Protein AF-A0A1W2BRB6-F1 (afdb_monomer_lite)

Organism: NCBI:txid151894

Foldseek 3Di:
DPPVVVVVVVPPPDDDDPVRVVVVVVVVVVVVVVVVLLLLLQQQLLCLLVVLCVVVVHDLCNLCVQLVHDSVVSVCSSRSNDDDDPVSVVSSCVVSVHDVCVRNVVSVVD

Sequence (110 aa):
MPLLFLVLEGCSGKKWTAGIMRIVLTQIEATYDLELMEQQFYTELGIAIRSYRRSKNLSQDYMAKKLNISQTAYSKIEAGKSGFSAFRLRHIFKILGIDPRIIIAPILEG

InterPro domains:
  IPR001387 Cro/C1-type, helix-turn-helix domain [PF01381] (49-101)
  IPR001387 Cro/C1-type, helix-turn-helix domain [PS50943] (49-103)
  IPR001387 Cro/C1-type, helix-t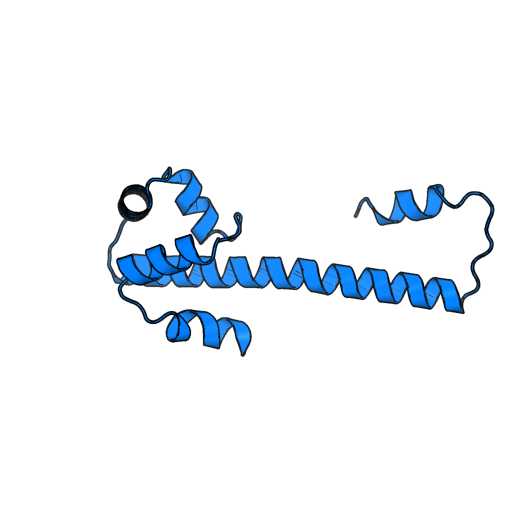urn-helix domain [SM00530] (48-103)
  IPR001387 Cro/C1-type, helix-turn-helix domain [cd00093] (46-100)
  IPR010982 Lambda repressor-like, DNA-binding domain superfamily [G3DSA:1.10.260.40] (35-107)
  IPR010982 Lambda repressor-like, DNA-binding domain superfamily [SSF47413] (38-104)

Structure (mmCIF, N/CA/C/O backbone):
data_AF-A0A1W2BRB6-F1
#
_entry.id   AF-A0A1W2BRB6-F1
#
loop_
_atom_site.group_PDB
_atom_site.id
_atom_site.type_symbol
_atom_site.label_atom_id
_atom_site.label_alt_id
_atom_site.label_comp_id
_atom_site.label_asym_id
_atom_site.label_entity_id
_atom_site.label_seq_id
_atom_site.pdbx_PDB_ins_code
_atom_site.Cartn_x
_atom_site.Cartn_y
_atom_site.Cartn_z
_atom_site.occupancy
_atom_site.B_iso_or_equiv
_atom_site.auth_seq_id
_atom_site.auth_comp_id
_atom_site.auth_asym_id
_atom_site.auth_atom_id
_atom_site.pdbx_PDB_model_num
ATOM 1 N N . MET A 1 1 ? 20.588 12.735 -6.850 1.00 61.88 1 MET A N 1
ATOM 2 C CA . MET A 1 1 ? 21.833 13.472 -7.170 1.00 61.88 1 MET A CA 1
ATOM 3 C C . MET A 1 1 ? 22.654 13.802 -5.909 1.00 61.88 1 MET A C 1
ATOM 5 O O . MET A 1 1 ? 22.770 14.964 -5.549 1.00 61.88 1 MET A O 1
ATOM 9 N N . PRO A 1 2 ? 23.188 12.783 -5.199 1.00 54.09 2 PRO A N 1
ATOM 10 C CA . PRO A 1 2 ? 24.487 12.954 -4.513 1.00 54.09 2 PRO A CA 1
ATOM 11 C C . PRO A 1 2 ? 25.503 11.807 -4.733 1.00 54.09 2 PRO A C 1
ATOM 13 O O . PRO A 1 2 ? 26.669 11.954 -4.389 1.00 54.09 2 PRO A O 1
ATOM 16 N N . LEU A 1 3 ? 25.106 10.674 -5.329 1.00 48.66 3 LEU A N 1
ATOM 17 C CA . LEU A 1 3 ? 25.978 9.495 -5.500 1.00 48.66 3 LEU A CA 1
ATOM 18 C C . LEU A 1 3 ? 27.011 9.633 -6.634 1.00 48.66 3 LEU A C 1
ATOM 20 O O . LEU A 1 3 ? 28.102 9.078 -6.530 1.00 48.66 3 LEU A O 1
ATOM 24 N N . LEU A 1 4 ? 26.710 10.423 -7.672 1.00 53.97 4 LEU A N 1
ATOM 25 C CA . LEU A 1 4 ? 27.609 10.652 -8.814 1.00 53.97 4 LEU A CA 1
ATOM 26 C C . LEU A 1 4 ? 28.938 11.311 -8.394 1.00 53.97 4 LEU A C 1
ATOM 28 O O . LEU A 1 4 ? 29.983 11.034 -8.974 1.00 53.97 4 LEU A O 1
ATOM 32 N N . PHE A 1 5 ? 28.899 12.167 -7.369 1.00 52.59 5 PHE A N 1
ATOM 33 C CA . PHE A 1 5 ? 30.058 12.938 -6.918 1.00 52.59 5 PHE A CA 1
ATOM 34 C C . PHE A 1 5 ? 31.041 12.074 -6.106 1.00 52.59 5 PHE A C 1
ATOM 36 O O . PHE A 1 5 ? 32.247 12.131 -6.320 1.00 52.59 5 PHE A O 1
ATOM 43 N N . LEU A 1 6 ? 30.527 11.174 -5.259 1.00 49.34 6 LEU A N 1
ATOM 44 C CA . LEU A 1 6 ? 31.342 10.310 -4.392 1.00 49.34 6 LEU A CA 1
ATOM 45 C C . LEU A 1 6 ? 32.117 9.218 -5.151 1.00 49.34 6 LEU A C 1
ATOM 47 O O . LEU A 1 6 ? 33.238 8.886 -4.771 1.00 49.34 6 LEU A O 1
ATOM 51 N N . VAL A 1 7 ? 31.559 8.669 -6.236 1.00 56.09 7 VAL A N 1
ATOM 52 C CA . VAL A 1 7 ? 32.252 7.646 -7.048 1.00 56.09 7 VAL A CA 1
ATOM 53 C C . VAL A 1 7 ? 33.422 8.249 -7.834 1.00 56.09 7 VAL A C 1
ATOM 55 O O . VAL A 1 7 ? 34.455 7.597 -8.005 1.00 56.09 7 VAL A O 1
ATOM 58 N N . LEU A 1 8 ? 33.295 9.506 -8.270 1.00 54.28 8 LEU A N 1
ATOM 59 C CA . LEU A 1 8 ? 34.354 10.218 -8.988 1.00 54.28 8 LEU A CA 1
ATOM 60 C C . LEU A 1 8 ? 35.499 10.640 -8.056 1.00 54.28 8 LEU A C 1
ATOM 62 O O . LEU A 1 8 ? 36.661 10.531 -8.445 1.00 54.28 8 LEU A O 1
ATOM 66 N N . GLU A 1 9 ? 35.199 11.037 -6.817 1.00 50.94 9 GLU A N 1
ATOM 67 C CA . GL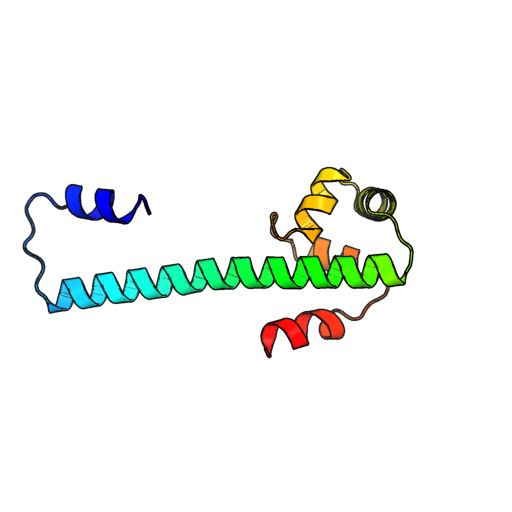U A 1 9 ? 36.225 11.420 -5.836 1.00 50.94 9 GLU A CA 1
ATOM 68 C C . GLU A 1 9 ? 36.969 10.217 -5.222 1.00 50.94 9 GLU A C 1
ATOM 70 O O . GLU A 1 9 ? 38.146 10.327 -4.877 1.00 50.94 9 GLU A O 1
ATOM 75 N N . GLY A 1 10 ? 36.342 9.035 -5.151 1.00 50.44 10 GLY A N 1
ATOM 76 C CA . GLY A 1 10 ? 36.975 7.809 -4.641 1.00 50.44 10 GLY A CA 1
ATOM 77 C C . GLY A 1 10 ? 38.024 7.176 -5.571 1.00 50.44 10 GLY A C 1
ATOM 78 O O . GLY A 1 10 ? 38.812 6.336 -5.137 1.00 50.44 10 GLY A O 1
ATOM 79 N N . CYS A 1 11 ? 38.078 7.578 -6.845 1.00 53.69 11 CYS A N 1
ATOM 80 C CA . CYS A 1 11 ? 39.030 7.071 -7.840 1.00 53.69 11 CYS A CA 1
ATOM 81 C C . CYS A 1 11 ? 40.257 7.983 -7.991 1.00 53.69 11 CYS A C 1
ATOM 83 O O . CYS A 1 11 ? 40.655 8.328 -9.105 1.00 53.69 11 CYS A O 1
ATOM 85 N N . SER A 1 12 ? 40.890 8.371 -6.885 1.00 51.69 12 SER A N 1
ATOM 86 C CA . SER A 1 12 ? 42.170 9.084 -6.934 1.00 51.69 12 SER A CA 1
ATOM 87 C C . SER A 1 12 ? 43.263 8.164 -7.509 1.00 51.69 12 SER A C 1
ATOM 89 O O . SER A 1 12 ? 43.823 7.324 -6.808 1.00 51.69 12 SER A O 1
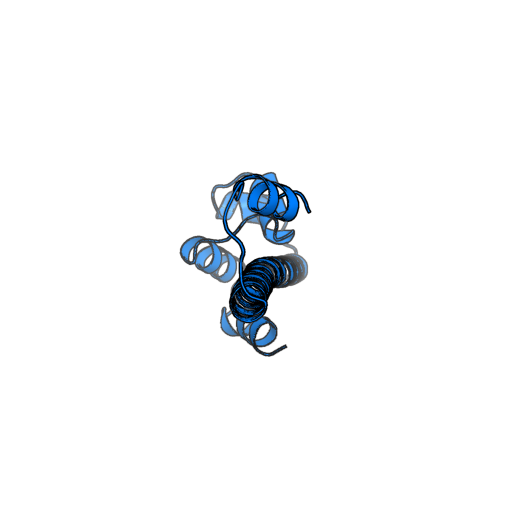ATOM 91 N N . GLY A 1 13 ? 43.522 8.264 -8.821 1.00 57.09 13 GLY A N 1
ATOM 92 C CA . GLY A 1 13 ? 44.729 7.718 -9.462 1.00 57.09 13 GLY A CA 1
ATOM 93 C C . GLY A 1 13 ? 44.562 6.758 -10.649 1.00 57.09 13 GLY A C 1
ATOM 94 O O . GLY A 1 13 ? 45.573 6.380 -11.239 1.00 57.09 13 GLY A O 1
ATOM 95 N N . LYS A 1 14 ? 43.348 6.365 -11.065 1.00 58.88 14 LYS A N 1
ATOM 96 C CA . LYS A 1 14 ? 43.160 5.473 -12.235 1.00 58.88 14 LYS A CA 1
ATOM 97 C C . LYS A 1 14 ? 42.602 6.234 -13.443 1.00 58.88 14 LYS A C 1
ATOM 99 O O . LYS A 1 14 ? 41.504 6.775 -13.387 1.00 58.88 14 LYS A O 1
ATOM 104 N N . LYS A 1 15 ? 43.352 6.258 -14.554 1.00 55.84 15 LYS A N 1
ATOM 105 C CA . LYS A 1 15 ? 42.882 6.780 -15.852 1.00 55.84 15 LYS A CA 1
ATOM 106 C C . LYS A 1 15 ? 41.953 5.754 -16.503 1.00 55.84 15 LYS A C 1
ATOM 108 O O . LYS A 1 15 ? 42.417 4.741 -17.019 1.00 55.84 15 LYS A O 1
ATOM 113 N N . TRP A 1 16 ? 40.652 6.014 -16.482 1.00 65.00 16 TRP A N 1
ATOM 114 C CA . TRP A 1 16 ? 39.666 5.192 -17.179 1.00 65.00 16 TRP A CA 1
ATOM 115 C C . TRP A 1 16 ? 39.628 5.569 -18.663 1.00 65.00 16 TRP A C 1
ATOM 117 O O . TRP A 1 16 ? 39.578 6.748 -19.011 1.00 65.00 16 TRP A O 1
ATOM 127 N N . THR A 1 17 ? 39.673 4.577 -19.554 1.00 71.50 17 THR A N 1
ATOM 128 C CA . THR A 1 17 ? 39.510 4.825 -20.992 1.00 71.50 17 THR A CA 1
ATOM 129 C C . THR A 1 17 ? 38.062 5.211 -21.292 1.00 71.50 17 THR A C 1
ATOM 131 O O . THR A 1 17 ? 37.145 4.827 -20.563 1.00 71.50 17 THR A O 1
ATOM 134 N N . ALA A 1 18 ? 37.832 5.932 -22.393 1.00 63.16 18 ALA A N 1
ATOM 135 C CA . ALA A 1 18 ? 36.486 6.326 -22.819 1.00 63.16 18 ALA A CA 1
ATOM 136 C C . ALA A 1 18 ? 35.527 5.125 -22.948 1.00 63.16 18 ALA A C 1
ATOM 138 O O . ALA A 1 18 ? 34.344 5.247 -22.647 1.00 63.16 18 ALA A O 1
ATOM 139 N N . GLY A 1 19 ? 36.047 3.950 -23.326 1.00 68.75 19 GLY A N 1
ATOM 140 C CA . GLY A 1 19 ? 35.278 2.707 -23.373 1.00 68.75 19 GLY A CA 1
ATOM 141 C C . GLY A 1 19 ? 34.811 2.239 -21.995 1.00 68.75 19 GLY A C 1
ATOM 142 O O . GLY A 1 19 ? 33.650 1.872 -21.846 1.00 68.75 19 GLY A O 1
ATOM 143 N N . ILE A 1 20 ? 35.671 2.310 -20.973 1.00 68.38 20 ILE A N 1
ATOM 144 C CA . ILE A 1 20 ? 35.281 1.903 -19.618 1.00 68.38 20 ILE A CA 1
ATOM 145 C C . ILE A 1 20 ? 34.347 2.937 -18.982 1.00 68.38 20 ILE A C 1
ATOM 147 O O . ILE A 1 20 ? 33.357 2.549 -18.374 1.00 68.38 20 ILE A O 1
ATOM 151 N N . MET A 1 21 ? 34.590 4.238 -19.190 1.00 64.50 21 MET A N 1
ATOM 152 C CA . MET A 1 21 ? 33.655 5.282 -18.752 1.00 64.50 21 MET A CA 1
ATOM 153 C C . MET A 1 21 ? 32.277 5.095 -19.380 1.00 64.50 21 MET A C 1
ATOM 155 O O . MET A 1 21 ? 31.276 5.167 -18.679 1.00 64.50 21 MET A O 1
ATOM 159 N N . ARG A 1 22 ? 32.216 4.782 -20.679 1.00 69.69 22 ARG A N 1
ATOM 160 C CA . ARG A 1 22 ? 30.953 4.497 -21.360 1.00 69.69 22 ARG A CA 1
ATOM 161 C C . ARG A 1 22 ? 30.253 3.290 -20.746 1.00 69.69 22 ARG A C 1
ATOM 163 O O . ARG A 1 22 ? 29.078 3.400 -20.436 1.00 69.69 22 ARG A O 1
ATOM 170 N N . ILE A 1 23 ? 30.956 2.181 -20.515 1.00 71.12 23 ILE A N 1
ATOM 171 C CA . ILE A 1 23 ? 30.374 0.983 -19.885 1.00 71.12 23 ILE A CA 1
ATOM 172 C C . ILE A 1 23 ? 29.826 1.305 -18.489 1.00 71.12 23 ILE A C 1
ATOM 174 O O . ILE A 1 23 ? 28.677 0.978 -18.211 1.00 71.12 23 ILE A O 1
ATOM 178 N N . VAL A 1 24 ? 30.608 1.985 -17.645 1.00 68.44 24 VAL A N 1
ATOM 179 C CA . VAL A 1 24 ? 30.206 2.340 -16.275 1.00 68.44 24 VAL A CA 1
ATOM 180 C C . VAL A 1 24 ? 29.014 3.297 -16.282 1.00 68.44 24 VAL A C 1
ATOM 182 O O . VAL A 1 24 ? 28.058 3.066 -15.553 1.00 68.44 24 VAL A O 1
ATOM 185 N N . LEU A 1 25 ? 29.017 4.322 -17.138 1.00 69.00 25 LEU A N 1
ATOM 186 C CA . LEU A 1 25 ? 27.886 5.243 -17.285 1.00 69.00 25 LEU A CA 1
ATOM 187 C C . LEU A 1 25 ? 26.624 4.518 -17.769 1.00 69.00 25 LEU A C 1
ATOM 189 O O . LEU A 1 25 ? 25.570 4.703 -17.177 1.00 69.00 25 LEU A O 1
ATOM 193 N N . THR A 1 26 ? 26.746 3.621 -18.754 1.00 67.31 26 THR A N 1
ATOM 194 C CA . THR A 1 26 ? 25.601 2.845 -19.271 1.00 67.31 26 THR A CA 1
ATOM 195 C C . THR A 1 26 ? 25.041 1.896 -18.202 1.00 67.31 26 THR A C 1
ATOM 197 O O . THR A 1 26 ? 23.832 1.727 -18.08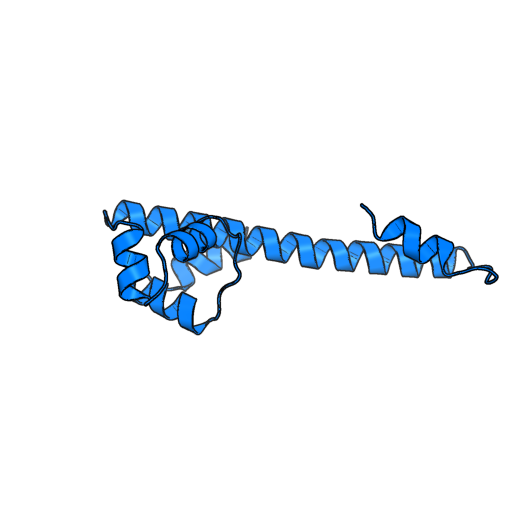3 1.00 67.31 26 THR A O 1
ATOM 200 N N . GLN A 1 27 ? 25.912 1.271 -17.402 1.00 65.31 27 GLN A N 1
ATOM 201 C CA . GLN A 1 27 ? 25.505 0.405 -16.292 1.00 65.31 27 GLN A CA 1
ATOM 202 C C . GLN A 1 27 ? 24.820 1.205 -15.182 1.00 65.31 27 GLN A C 1
ATOM 204 O O . GLN A 1 27 ? 23.811 0.754 -14.652 1.00 65.31 27 GLN A O 1
ATOM 209 N N . ILE A 1 28 ? 25.329 2.399 -14.869 1.00 65.56 28 ILE A N 1
ATOM 210 C CA . ILE A 1 28 ? 24.727 3.310 -13.894 1.00 65.56 28 ILE A CA 1
ATOM 211 C C . ILE A 1 28 ? 23.344 3.775 -14.375 1.00 65.56 28 ILE A C 1
ATOM 213 O O . ILE A 1 28 ? 22.380 3.682 -13.618 1.00 65.56 28 ILE A O 1
ATOM 217 N N . GLU A 1 29 ? 23.217 4.208 -15.631 1.00 71.12 29 GLU A N 1
ATOM 218 C CA . GLU A 1 29 ? 21.941 4.611 -16.241 1.00 71.12 29 GLU A CA 1
ATOM 219 C C . GLU A 1 29 ? 20.909 3.470 -16.200 1.00 71.12 29 GLU A C 1
ATOM 221 O O . GLU A 1 29 ? 19.807 3.664 -15.691 1.00 71.12 29 GLU A O 1
ATOM 226 N N . ALA A 1 30 ? 21.292 2.247 -16.584 1.00 61.72 30 ALA A N 1
ATOM 227 C CA . ALA A 1 30 ? 20.405 1.082 -16.536 1.00 61.72 30 ALA A CA 1
ATOM 228 C C . ALA A 1 30 ? 19.979 0.691 -15.106 1.00 61.72 30 ALA A C 1
ATOM 230 O O . ALA A 1 30 ? 18.859 0.224 -14.892 1.00 61.72 30 ALA A O 1
ATOM 231 N N . THR A 1 31 ? 20.848 0.880 -14.105 1.00 62.28 31 THR A N 1
ATOM 232 C CA . THR A 1 31 ? 20.467 0.656 -12.700 1.00 62.28 31 THR A CA 1
ATOM 233 C C . THR A 1 31 ? 19.501 1.714 -12.169 1.00 62.28 31 THR A C 1
ATOM 235 O O . THR A 1 31 ? 18.635 1.377 -11.364 1.00 62.28 31 THR A O 1
ATOM 238 N N . TYR A 1 32 ? 19.598 2.964 -12.638 1.00 66.00 32 TYR A N 1
ATOM 239 C CA . TYR A 1 32 ? 18.643 4.016 -12.286 1.00 66.00 32 TYR A CA 1
ATOM 240 C C . TYR A 1 32 ? 17.272 3.779 -12.920 1.00 66.00 32 TYR A C 1
ATOM 242 O O . TYR A 1 32 ? 16.265 4.004 -12.251 1.00 66.00 32 TYR A O 1
ATOM 250 N N . ASP A 1 33 ? 17.221 3.266 -14.151 1.00 71.38 33 ASP A N 1
ATOM 251 C CA . ASP A 1 33 ? 15.959 2.916 -14.811 1.00 71.38 33 ASP A CA 1
ATOM 252 C C . ASP A 1 33 ? 15.188 1.836 -14.035 1.00 71.38 33 ASP A C 1
ATOM 254 O O . ASP A 1 33 ? 13.982 1.963 -13.835 1.00 71.38 33 ASP A O 1
ATOM 258 N N . LEU A 1 34 ? 15.872 0.817 -13.502 1.00 69.88 34 LEU A N 1
ATOM 259 C CA . LEU A 1 34 ? 15.226 -0.250 -12.725 1.00 69.88 34 LEU A CA 1
ATOM 260 C C . LEU A 1 34 ? 14.610 0.249 -11.406 1.00 69.88 34 LEU A C 1
ATOM 262 O O . LEU A 1 34 ? 13.486 -0.132 -11.073 1.00 69.88 34 LEU A O 1
ATOM 266 N N . GLU A 1 35 ? 15.312 1.111 -10.666 1.00 74.62 35 GLU A N 1
ATOM 267 C CA . GLU A 1 35 ? 14.806 1.665 -9.400 1.00 74.62 35 GLU A CA 1
ATOM 268 C C . GLU A 1 35 ? 13.642 2.647 -9.639 1.00 74.62 35 GLU A C 1
ATOM 270 O O . GLU A 1 35 ? 12.654 2.648 -8.897 1.00 74.62 35 GLU A O 1
ATOM 275 N N . LEU A 1 36 ? 13.706 3.442 -10.717 1.00 77.56 36 LEU A N 1
ATOM 276 C CA . LEU A 1 36 ? 12.620 4.350 -11.095 1.00 77.56 36 LEU A CA 1
ATOM 277 C C . LEU A 1 36 ? 11.359 3.582 -11.520 1.00 77.56 36 LEU A C 1
ATOM 279 O O . LEU A 1 36 ? 10.247 3.954 -11.134 1.00 77.56 36 LEU A O 1
ATOM 283 N N . MET A 1 37 ? 11.529 2.494 -12.277 1.00 80.81 37 MET A N 1
ATOM 284 C CA . MET A 1 37 ? 10.432 1.626 -12.712 1.00 80.81 37 MET A CA 1
ATOM 285 C C . MET A 1 37 ? 9.740 0.932 -11.534 1.00 80.81 37 MET A C 1
ATOM 287 O O . MET A 1 37 ? 8.509 0.874 -11.497 1.00 80.81 37 MET A O 1
ATOM 291 N N . GLU A 1 38 ? 10.494 0.451 -10.540 1.00 83.25 38 GLU A N 1
ATOM 292 C CA . GLU A 1 38 ? 9.909 -0.165 -9.342 1.00 83.25 38 GLU A CA 1
ATOM 293 C C . GLU A 1 38 ? 9.030 0.838 -8.572 1.00 83.25 38 GLU A C 1
ATOM 295 O O . GLU A 1 38 ? 7.903 0.527 -8.167 1.00 83.25 38 GLU A O 1
ATOM 300 N N . GLN A 1 39 ? 9.500 2.077 -8.417 1.00 86.44 39 GLN A N 1
ATOM 301 C CA . GLN A 1 39 ? 8.737 3.111 -7.725 1.00 86.44 39 GLN A CA 1
ATOM 302 C C . GLN A 1 39 ? 7.464 3.508 -8.491 1.00 86.44 39 GLN A C 1
ATOM 304 O O . GLN A 1 39 ? 6.419 3.759 -7.872 1.00 86.44 39 GLN A O 1
ATOM 309 N N . GLN A 1 40 ? 7.527 3.539 -9.824 1.00 89.75 40 GLN A N 1
ATOM 310 C CA . GLN A 1 40 ? 6.361 3.786 -10.669 1.00 89.75 40 GLN A CA 1
ATOM 311 C C . GLN A 1 40 ? 5.314 2.679 -10.494 1.00 89.75 40 GLN A C 1
ATOM 313 O O . GLN A 1 40 ? 4.147 2.974 -10.226 1.00 89.75 40 GLN A O 1
ATOM 318 N N . PHE A 1 41 ? 5.738 1.413 -10.521 1.00 91.44 41 PHE A N 1
ATOM 319 C CA . PHE A 1 41 ? 4.858 0.264 -10.303 1.00 91.44 41 PHE A CA 1
ATOM 320 C C . PHE A 1 41 ? 4.100 0.349 -8.968 1.00 91.44 41 PHE A C 1
ATOM 322 O O . PHE A 1 41 ? 2.875 0.200 -8.931 1.00 91.44 41 PHE A O 1
ATOM 329 N N . TYR A 1 42 ? 4.791 0.640 -7.857 1.00 92.69 42 TYR A N 1
ATOM 330 C CA . TYR A 1 42 ? 4.128 0.764 -6.551 1.00 92.69 42 TYR A CA 1
ATOM 331 C C . TYR A 1 42 ? 3.140 1.929 -6.486 1.00 92.69 42 TYR A C 1
ATOM 333 O O . TYR A 1 42 ? 2.135 1.847 -5.772 1.00 92.69 42 TYR A O 1
ATOM 341 N N . THR A 1 43 ? 3.422 3.009 -7.212 1.00 93.69 43 THR A N 1
ATOM 342 C CA . THR A 1 43 ? 2.567 4.195 -7.257 1.00 93.69 43 THR A CA 1
ATOM 343 C C . THR A 1 43 ? 1.258 3.880 -7.977 1.00 93.69 43 THR A C 1
ATOM 345 O O . THR A 1 43 ? 0.187 4.077 -7.396 1.00 93.69 43 THR A O 1
ATOM 348 N N . GLU A 1 44 ? 1.332 3.295 -9.174 1.00 94.81 44 GLU A N 1
ATOM 349 C CA . GLU A 1 44 ? 0.155 2.881 -9.951 1.00 94.81 44 GLU A CA 1
ATOM 350 C C . GLU A 1 44 ? -0.684 1.841 -9.201 1.00 94.81 44 GLU A C 1
ATOM 352 O O . GLU A 1 44 ? -1.908 1.961 -9.078 1.00 94.81 44 GLU A O 1
ATOM 357 N N . LEU A 1 45 ? -0.024 0.861 -8.579 1.00 95.44 45 LEU A N 1
ATOM 358 C CA . LEU A 1 45 ? -0.698 -0.162 -7.787 1.00 95.44 45 LEU A CA 1
ATOM 359 C C . LEU A 1 45 ? -1.433 0.436 -6.577 1.00 95.44 45 LEU A C 1
ATOM 361 O O . LEU A 1 45 ? -2.578 0.067 -6.292 1.00 95.44 45 LEU A O 1
ATOM 365 N N . GLY A 1 46 ? -0.810 1.388 -5.876 1.00 96.19 46 GLY A N 1
ATOM 366 C CA . GLY A 1 46 ? -1.425 2.107 -4.760 1.00 96.19 46 GLY A CA 1
ATOM 367 C C . GLY A 1 46 ? -2.653 2.924 -5.181 1.00 96.19 46 GLY A C 1
ATOM 368 O O . GLY A 1 46 ? -3.679 2.902 -4.487 1.00 96.19 46 GLY A O 1
ATOM 369 N N . ILE A 1 47 ? -2.582 3.591 -6.338 1.00 96.50 47 ILE A N 1
ATOM 370 C CA . ILE A 1 47 ? -3.695 4.344 -6.934 1.00 96.50 47 ILE A CA 1
ATOM 371 C C . ILE A 1 47 ? -4.855 3.404 -7.279 1.00 96.50 47 ILE A C 1
ATOM 373 O O . ILE A 1 47 ? -6.002 3.683 -6.908 1.00 96.50 47 ILE A O 1
ATOM 377 N N . ALA A 1 48 ? -4.571 2.265 -7.914 1.00 96.44 48 ALA A N 1
ATOM 378 C CA . ALA A 1 48 ? -5.585 1.279 -8.268 1.00 96.44 48 ALA A CA 1
ATOM 379 C C . ALA A 1 48 ? -6.289 0.714 -7.022 1.00 96.44 48 ALA A C 1
ATOM 381 O O . ALA A 1 48 ? -7.521 0.732 -6.940 1.00 96.44 48 ALA A O 1
ATOM 382 N N . ILE A 1 49 ? -5.527 0.301 -5.999 1.00 96.94 49 ILE A N 1
ATOM 383 C CA . ILE A 1 49 ? -6.070 -0.172 -4.712 1.00 96.94 49 ILE A CA 1
ATOM 384 C C . ILE A 1 49 ? -6.993 0.883 -4.089 1.00 96.94 49 ILE A C 1
ATOM 386 O O . ILE A 1 49 ? -8.098 0.559 -3.643 1.00 96.94 49 ILE A O 1
ATOM 390 N N . ARG A 1 50 ? -6.573 2.154 -4.088 1.00 97.88 50 ARG A N 1
ATOM 391 C CA . ARG A 1 50 ? -7.382 3.266 -3.573 1.00 97.88 50 ARG A CA 1
ATOM 392 C C . ARG A 1 50 ? -8.688 3.427 -4.342 1.00 97.88 50 ARG A C 1
ATOM 394 O O . ARG A 1 50 ? -9.731 3.625 -3.714 1.00 97.88 50 ARG A O 1
ATOM 401 N N . SER A 1 51 ? -8.631 3.372 -5.670 1.00 97.25 51 SER A N 1
ATOM 402 C CA . SER A 1 51 ? -9.800 3.514 -6.542 1.00 97.25 51 SER A CA 1
ATOM 403 C C . SER A 1 51 ? -10.844 2.437 -6.234 1.00 97.25 51 SER A C 1
ATOM 405 O O . SER A 1 51 ? -11.989 2.745 -5.896 1.00 97.25 51 SER A O 1
ATOM 407 N N . TYR A 1 52 ? -10.416 1.175 -6.194 1.00 97.25 52 TYR A N 1
ATOM 408 C CA . TYR A 1 52 ? -11.286 0.044 -5.882 1.00 97.25 52 TYR A CA 1
ATOM 409 C C . TYR A 1 52 ? -11.812 0.038 -4.446 1.00 97.25 52 TYR A C 1
ATOM 411 O O . TYR A 1 52 ? -12.959 -0.326 -4.193 1.00 97.25 52 TYR A O 1
ATOM 419 N N . ARG A 1 53 ? -11.004 0.467 -3.475 1.00 97.88 53 ARG A N 1
ATOM 420 C CA . ARG A 1 53 ? -11.487 0.639 -2.102 1.00 97.88 53 ARG A CA 1
ATOM 421 C C . ARG A 1 53 ? -12.630 1.659 -2.052 1.00 97.88 53 ARG A C 1
ATOM 423 O O . ARG A 1 53 ? -13.632 1.425 -1.375 1.00 97.88 53 ARG A O 1
ATOM 430 N N . ARG A 1 54 ? -12.476 2.792 -2.747 1.00 98.12 54 ARG A N 1
ATOM 431 C CA . ARG A 1 54 ? -13.479 3.867 -2.786 1.00 98.12 54 ARG A CA 1
ATOM 432 C C . ARG A 1 54 ? -14.751 3.440 -3.510 1.00 98.12 54 ARG A C 1
ATOM 434 O O . ARG A 1 54 ? -15.823 3.741 -3.002 1.00 98.12 54 ARG A O 1
ATOM 441 N N . SER A 1 55 ? -14.656 2.688 -4.609 1.00 97.19 55 SER A N 1
ATOM 442 C CA . SER A 1 55 ? -15.845 2.164 -5.304 1.00 97.19 55 SER A CA 1
ATOM 443 C C . SER A 1 55 ? -16.673 1.209 -4.436 1.00 97.19 55 SER A C 1
ATOM 445 O O . SER A 1 55 ? -17.878 1.080 -4.631 1.00 97.19 55 SER A O 1
ATOM 447 N N . LYS A 1 56 ? -16.049 0.593 -3.424 1.00 96.81 56 LYS A N 1
ATOM 448 C CA . LYS A 1 56 ? -16.714 -0.233 -2.406 1.00 96.81 56 LYS A CA 1
ATOM 449 C C . LYS A 1 56 ? -17.112 0.521 -1.135 1.00 96.81 56 LYS A C 1
ATOM 451 O O . LYS A 1 56 ? -17.558 -0.112 -0.182 1.00 96.81 56 LYS A O 1
ATOM 456 N N . ASN A 1 57 ? -16.941 1.843 -1.087 1.00 97.88 57 ASN A N 1
ATOM 457 C CA . ASN A 1 57 ? -17.210 2.681 0.089 1.00 97.88 57 ASN A CA 1
ATOM 458 C C . ASN A 1 57 ? -16.476 2.227 1.369 1.00 97.88 57 ASN A C 1
ATOM 460 O O . ASN A 1 57 ? -16.935 2.462 2.485 1.00 97.88 57 ASN A O 1
ATOM 464 N N . LEU A 1 58 ? -15.314 1.581 1.230 1.00 98.12 58 LEU A N 1
ATOM 465 C CA . LEU A 1 58 ? -14.519 1.129 2.372 1.00 98.12 58 LEU A CA 1
ATOM 466 C C . LEU A 1 58 ? -13.598 2.254 2.850 1.00 98.12 58 LEU A C 1
ATOM 468 O O . LEU A 1 58 ? -12.950 2.916 2.040 1.00 98.12 58 LEU A O 1
ATOM 472 N N . SER A 1 59 ? -13.476 2.470 4.160 1.00 98.44 59 SER A N 1
ATOM 473 C CA . SER A 1 59 ? -12.537 3.459 4.709 1.00 98.44 59 SER A CA 1
ATOM 474 C C . SER A 1 59 ? -11.103 2.911 4.776 1.00 98.44 59 SER A C 1
ATOM 476 O O . SER A 1 59 ? -10.880 1.700 4.794 1.00 98.44 59 SER A O 1
ATOM 478 N N . GLN A 1 60 ? -10.101 3.795 4.831 1.00 98.31 60 GLN A N 1
ATOM 479 C CA . GLN A 1 60 ? -8.711 3.368 5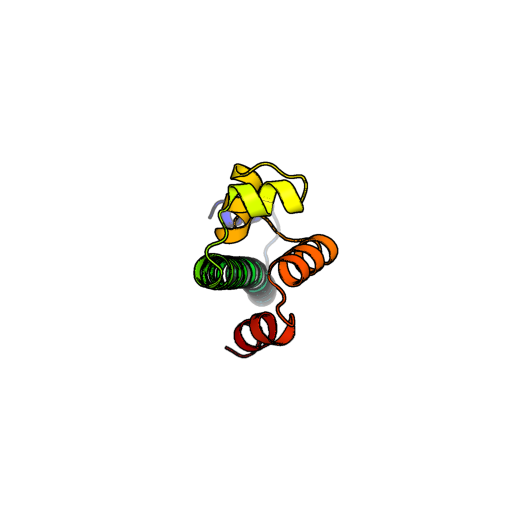.063 1.00 98.31 60 GLN A CA 1
ATOM 480 C C . GLN A 1 60 ? -8.541 2.713 6.443 1.00 98.31 60 GLN A C 1
ATOM 482 O O . GLN A 1 60 ? -7.785 1.756 6.574 1.00 98.31 60 GLN A O 1
ATOM 487 N N . ASP A 1 61 ? -9.274 3.192 7.451 1.00 98.50 61 ASP A N 1
ATOM 488 C CA . ASP A 1 61 ? -9.285 2.610 8.796 1.00 98.50 61 ASP A CA 1
ATOM 489 C C . ASP A 1 61 ? -9.837 1.173 8.796 1.00 98.50 61 ASP A C 1
ATOM 491 O O . ASP A 1 61 ? -9.246 0.277 9.396 1.00 98.50 61 ASP A O 1
ATOM 495 N N . TYR A 1 62 ? -10.908 0.915 8.037 1.00 98.44 62 TYR A N 1
ATOM 496 C CA . TYR A 1 62 ? -11.446 -0.434 7.855 1.00 98.44 62 TYR A CA 1
ATOM 497 C C . TYR A 1 62 ? -10.402 -1.385 7.257 1.00 98.44 62 TYR A C 1
ATOM 499 O O . TYR A 1 62 ? -10.185 -2.481 7.776 1.00 98.44 62 TYR A O 1
ATOM 507 N N . MET A 1 63 ? -9.725 -0.959 6.187 1.00 98.00 63 MET A N 1
ATOM 508 C CA . MET A 1 63 ? -8.696 -1.774 5.536 1.00 98.00 63 MET A CA 1
ATOM 509 C C . MET A 1 63 ? -7.519 -2.048 6.471 1.00 98.00 63 MET A C 1
ATOM 511 O O . MET A 1 63 ? -7.070 -3.188 6.581 1.00 98.00 63 MET A O 1
ATOM 515 N N . ALA A 1 64 ? -7.057 -1.021 7.184 1.00 97.38 64 ALA A N 1
ATOM 516 C CA . ALA A 1 64 ? -5.965 -1.128 8.141 1.00 97.38 64 ALA A CA 1
ATOM 517 C C . ALA A 1 64 ? -6.285 -2.131 9.260 1.00 97.38 64 ALA A C 1
ATOM 519 O O . ALA A 1 64 ? -5.480 -3.022 9.532 1.00 97.38 64 ALA A O 1
ATOM 520 N N . LYS A 1 65 ? -7.504 -2.076 9.816 1.00 97.88 65 LYS A N 1
ATOM 521 C CA . LYS A 1 65 ? -8.006 -3.050 10.799 1.00 97.88 65 LYS A CA 1
ATOM 522 C C . LYS A 1 65 ? -8.017 -4.475 10.249 1.00 97.88 65 LYS A C 1
ATOM 524 O O . LYS A 1 65 ? -7.550 -5.390 10.919 1.00 97.88 65 LYS A O 1
ATOM 529 N N . LYS A 1 66 ? -8.500 -4.681 9.018 1.00 97.38 66 LYS A N 1
ATOM 530 C CA . LYS A 1 66 ? -8.519 -6.012 8.376 1.00 97.38 66 LYS A CA 1
ATOM 531 C C . LYS A 1 66 ? -7.124 -6.562 8.074 1.00 97.38 66 LYS A C 1
ATOM 533 O O . LYS A 1 66 ? -6.954 -7.776 8.013 1.00 97.38 66 LYS A O 1
ATOM 538 N N . LEU A 1 67 ? -6.143 -5.684 7.895 1.00 95.31 67 LEU A N 1
ATOM 539 C CA . LEU A 1 67 ? -4.747 -6.034 7.638 1.00 95.31 67 LEU A CA 1
ATOM 540 C C . LEU A 1 67 ? -3.887 -6.080 8.908 1.00 95.31 67 LEU A C 1
ATOM 542 O O . LEU A 1 67 ? -2.718 -6.445 8.812 1.00 95.31 67 LEU A O 1
ATOM 546 N N . ASN A 1 68 ? -4.451 -5.733 10.069 1.00 96.00 68 ASN A N 1
ATOM 547 C CA . ASN A 1 68 ? -3.737 -5.595 11.337 1.00 96.00 68 ASN A CA 1
ATOM 548 C C . ASN A 1 68 ? -2.520 -4.647 11.245 1.00 96.00 68 ASN A C 1
ATOM 550 O O . ASN A 1 68 ? -1.413 -4.976 11.667 1.00 96.00 68 ASN A O 1
ATOM 554 N N . ILE A 1 69 ? -2.722 -3.471 10.643 1.00 95.31 69 ILE A N 1
ATOM 555 C CA . ILE A 1 69 ? -1.724 -2.396 10.529 1.00 95.31 69 ILE A CA 1
ATOM 556 C C . ILE A 1 69 ? -2.338 -1.057 10.947 1.00 95.31 69 ILE A C 1
ATOM 558 O O . ILE A 1 69 ? -3.554 -0.931 11.074 1.00 95.31 69 ILE A O 1
ATOM 562 N N . SER A 1 70 ? -1.511 -0.027 11.130 1.00 97.56 70 SER A N 1
ATOM 563 C CA . SER A 1 70 ? -2.021 1.327 11.364 1.00 97.56 70 SER A CA 1
ATOM 564 C C . SER A 1 70 ? -2.657 1.920 10.102 1.00 97.56 70 SER A C 1
ATOM 566 O O . SER A 1 70 ? -2.261 1.606 8.975 1.00 97.56 70 SER A O 1
ATOM 568 N N . GLN A 1 71 ? -3.612 2.838 10.277 1.00 97.75 71 GLN A N 1
ATOM 569 C CA . GLN A 1 71 ? -4.205 3.573 9.155 1.00 97.75 71 GLN A CA 1
ATOM 570 C C . GLN A 1 71 ? -3.136 4.337 8.359 1.00 97.75 71 GLN A C 1
ATOM 572 O O . GLN A 1 71 ? -3.167 4.322 7.129 1.00 97.75 71 GLN A O 1
ATOM 577 N N . THR A 1 72 ? -2.137 4.914 9.032 1.00 97.44 72 THR A N 1
ATOM 578 C CA . THR A 1 72 ? -1.007 5.592 8.383 1.00 97.44 72 THR A CA 1
ATOM 579 C C . THR A 1 72 ? -0.195 4.639 7.510 1.00 97.44 72 THR A C 1
ATOM 581 O O . THR A 1 72 ? 0.196 5.008 6.402 1.00 97.44 72 THR A O 1
ATOM 584 N N . ALA A 1 73 ? 0.047 3.407 7.972 1.00 95.88 73 ALA A N 1
ATOM 585 C CA . ALA A 1 73 ? 0.723 2.392 7.168 1.00 95.88 73 ALA A CA 1
ATOM 586 C C . ALA A 1 73 ? -0.094 2.056 5.914 1.00 95.88 73 ALA A C 1
ATOM 588 O O . ALA A 1 73 ? 0.455 2.040 4.816 1.00 95.88 73 ALA A O 1
ATOM 589 N N . TYR A 1 74 ? -1.413 1.895 6.047 1.00 97.06 74 TYR A N 1
ATOM 590 C CA . TYR A 1 74 ? -2.291 1.693 4.894 1.00 97.06 74 TYR A CA 1
ATOM 591 C C . TYR A 1 74 ? -2.347 2.914 3.952 1.00 97.06 74 TYR A C 1
ATOM 593 O O . TYR A 1 74 ? -2.414 2.775 2.734 1.00 97.06 74 TYR A O 1
ATOM 601 N N . SER A 1 75 ? -2.260 4.133 4.481 1.00 97.50 75 SER A N 1
ATOM 602 C CA . SER A 1 75 ? -2.195 5.347 3.661 1.00 97.50 75 SER A CA 1
ATOM 603 C C . SER A 1 75 ? -0.915 5.401 2.815 1.00 97.50 75 SER A C 1
ATOM 605 O O . SER A 1 75 ? -0.972 5.753 1.636 1.00 97.50 75 SER A O 1
ATOM 607 N N . LYS A 1 76 ? 0.230 4.983 3.377 1.00 96.50 76 LYS A N 1
ATOM 608 C CA . LYS A 1 76 ? 1.503 4.861 2.641 1.00 96.50 76 LYS A CA 1
ATOM 609 C C . LYS A 1 76 ? 1.434 3.819 1.526 1.00 96.50 76 LYS A C 1
ATOM 611 O O . LYS A 1 76 ? 1.999 4.065 0.464 1.00 96.50 76 LYS A O 1
ATOM 616 N N . ILE A 1 77 ? 0.696 2.729 1.747 1.00 95.38 77 ILE A N 1
ATOM 617 C CA . ILE A 1 77 ? 0.403 1.713 0.728 1.00 95.38 77 ILE A CA 1
ATOM 618 C C . ILE A 1 77 ? -0.291 2.358 -0.476 1.00 95.38 77 ILE A C 1
ATOM 620 O O . ILE A 1 77 ? 0.213 2.286 -1.590 1.00 95.38 77 ILE A O 1
ATOM 624 N N . GLU A 1 78 ? -1.399 3.066 -0.261 1.00 96.50 78 GLU A N 1
ATOM 625 C CA . GLU A 1 78 ? -2.121 3.730 -1.358 1.00 96.50 78 GLU A CA 1
ATOM 626 C C . GLU A 1 78 ? -1.354 4.897 -1.999 1.00 96.50 78 GLU A C 1
ATOM 628 O O . GLU A 1 78 ? -1.763 5.414 -3.035 1.00 96.50 78 GLU A O 1
ATOM 633 N N . ALA A 1 79 ? -0.289 5.370 -1.355 1.00 95.19 79 ALA A N 1
ATOM 634 C CA . ALA A 1 79 ? 0.587 6.409 -1.881 1.00 95.19 79 ALA A CA 1
ATOM 635 C C . ALA A 1 79 ? 1.820 5.847 -2.611 1.00 95.19 79 ALA A C 1
ATOM 637 O O . ALA A 1 79 ? 2.659 6.644 -3.017 1.00 95.19 79 ALA A O 1
ATOM 638 N N . GLY A 1 80 ? 1.985 4.520 -2.703 1.00 93.12 80 GLY A N 1
ATOM 639 C CA . GLY A 1 80 ? 3.177 3.891 -3.287 1.00 93.12 80 GLY A CA 1
ATOM 640 C C . GLY A 1 80 ? 4.464 4.112 -2.480 1.00 93.12 80 GLY A C 1
ATOM 641 O O . GLY A 1 80 ? 5.555 3.851 -2.968 1.00 93.12 80 GLY A O 1
ATOM 642 N N . LYS A 1 81 ? 4.363 4.600 -1.235 1.00 90.75 81 LYS A N 1
ATOM 643 C CA . LYS A 1 81 ? 5.513 4.957 -0.376 1.00 90.75 81 LYS A CA 1
ATOM 644 C C . LYS A 1 81 ? 6.022 3.795 0.476 1.00 90.75 81 LYS A C 1
ATOM 646 O O . LYS A 1 81 ? 6.892 3.977 1.324 1.00 90.75 81 LYS A O 1
ATOM 651 N N . SER A 1 82 ? 5.419 2.623 0.332 1.00 84.56 82 SER A N 1
ATOM 652 C CA . SER A 1 82 ? 5.845 1.401 1.000 1.00 84.56 82 SER A CA 1
ATOM 653 C C . SER A 1 82 ? 5.626 0.231 0.062 1.00 84.56 82 SER A C 1
ATOM 655 O O . SER A 1 82 ? 4.494 0.029 -0.381 1.00 84.56 82 SER A O 1
ATOM 657 N N . GLY A 1 83 ? 6.676 -0.554 -0.167 1.00 75.12 83 GLY A N 1
ATOM 658 C CA . GLY A 1 83 ? 6.567 -1.803 -0.906 1.00 75.12 83 GLY A CA 1
ATOM 659 C C . GLY A 1 83 ? 5.601 -2.789 -0.244 1.00 75.12 83 GLY A C 1
ATOM 660 O O . GLY A 1 83 ? 5.250 -2.684 0.943 1.00 75.12 83 GLY A O 1
ATOM 661 N N . PHE A 1 84 ? 5.173 -3.778 -1.021 1.00 82.88 84 PHE A N 1
ATOM 662 C CA . PHE A 1 84 ? 4.229 -4.794 -0.576 1.00 82.88 84 PHE A CA 1
ATOM 663 C C . PHE A 1 84 ? 4.885 -6.166 -0.558 1.00 82.88 84 PHE A C 1
ATOM 665 O O . PHE A 1 84 ? 5.527 -6.566 -1.522 1.00 82.88 84 PHE A O 1
ATOM 672 N N . SER A 1 85 ? 4.637 -6.950 0.492 1.00 89.88 85 SER A N 1
ATOM 673 C CA . SER A 1 85 ? 4.832 -8.391 0.357 1.00 89.88 85 SER A CA 1
ATOM 674 C C . SER A 1 85 ? 3.686 -8.982 -0.465 1.00 89.88 85 SER A C 1
ATOM 676 O O . SER A 1 85 ? 2.537 -8.536 -0.356 1.00 89.88 85 SER A O 1
ATOM 678 N N . ALA A 1 86 ? 3.969 -10.042 -1.223 1.00 90.62 86 ALA A N 1
ATOM 679 C CA . ALA A 1 86 ? 2.947 -10.781 -1.967 1.00 90.62 86 ALA A CA 1
ATOM 680 C C . ALA A 1 86 ? 1.774 -11.219 -1.064 1.00 90.62 86 ALA A C 1
ATOM 682 O O . ALA A 1 86 ? 0.610 -11.166 -1.460 1.00 90.62 86 ALA A O 1
ATOM 683 N N . PHE A 1 87 ? 2.061 -11.575 0.193 1.00 91.75 87 PHE A N 1
ATOM 684 C CA . PHE A 1 87 ? 1.042 -11.953 1.172 1.00 91.75 87 PHE A CA 1
ATOM 685 C C . PHE A 1 87 ? 0.111 -10.789 1.548 1.00 91.75 87 PHE A C 1
ATOM 687 O O . PHE A 1 87 ? -1.108 -10.967 1.612 1.00 91.75 87 PHE A O 1
ATOM 694 N N . ARG A 1 88 ? 0.661 -9.583 1.754 1.00 92.12 88 ARG A N 1
ATOM 695 C CA . ARG A 1 88 ? -0.146 -8.383 2.031 1.00 92.12 88 ARG A CA 1
ATOM 696 C C . ARG A 1 88 ? -1.022 -8.020 0.837 1.00 92.12 88 ARG A C 1
ATOM 698 O O . ARG A 1 88 ? -2.208 -7.769 1.033 1.00 92.12 88 ARG A O 1
ATOM 705 N N . LEU A 1 89 ? -0.476 -8.055 -0.381 1.00 94.12 89 LEU A N 1
ATOM 706 C CA . LEU A 1 89 ? -1.250 -7.817 -1.605 1.00 94.12 89 LEU A CA 1
ATOM 707 C C . LEU A 1 89 ? -2.399 -8.811 -1.746 1.00 94.12 89 LEU A C 1
ATOM 709 O O . LEU A 1 89 ? -3.543 -8.409 -1.938 1.00 94.12 89 LEU A O 1
ATOM 713 N N . ARG A 1 90 ? -2.128 -10.103 -1.537 1.00 95.00 90 ARG A N 1
ATOM 714 C CA . ARG A 1 90 ? -3.165 -11.141 -1.526 1.00 95.00 90 ARG A CA 1
ATOM 715 C C . ARG A 1 90 ? -4.281 -10.834 -0.524 1.00 95.00 90 ARG A C 1
ATOM 717 O O . ARG A 1 90 ? -5.452 -11.015 -0.849 1.00 95.00 90 ARG A O 1
ATOM 724 N N . HIS A 1 91 ? -3.953 -10.378 0.686 1.00 96.00 91 HIS A N 1
ATOM 725 C CA . HIS A 1 91 ? -4.965 -9.983 1.670 1.00 96.00 91 HIS A CA 1
ATOM 726 C C . HIS A 1 91 ? -5.773 -8.762 1.227 1.00 96.00 91 HIS A C 1
ATOM 728 O O . HIS A 1 91 ? -6.994 -8.780 1.362 1.00 96.00 91 HIS A O 1
ATOM 734 N N . ILE A 1 92 ? -5.124 -7.740 0.664 1.00 96.56 92 ILE A N 1
ATOM 735 C CA . ILE A 1 92 ? -5.810 -6.565 0.112 1.00 96.56 92 ILE A CA 1
ATOM 736 C C . ILE A 1 92 ? -6.800 -6.996 -0.973 1.00 96.56 92 ILE A C 1
ATOM 738 O O . ILE A 1 92 ? -7.981 -6.672 -0.874 1.00 96.56 92 ILE A O 1
ATOM 742 N N . PHE A 1 93 ? -6.361 -7.793 -1.950 1.00 96.62 93 PHE A N 1
ATOM 743 C CA . PHE A 1 93 ? -7.227 -8.297 -3.018 1.00 96.62 93 PHE A CA 1
ATOM 744 C C . PHE A 1 93 ? -8.380 -9.147 -2.485 1.00 96.62 93 PHE A C 1
ATOM 746 O O . PHE A 1 93 ? -9.504 -9.016 -2.961 1.00 96.62 93 PHE A O 1
ATOM 753 N N . LYS A 1 94 ? -8.146 -9.950 -1.441 1.00 96.94 94 LYS A N 1
ATOM 754 C CA . LYS A 1 94 ? -9.204 -10.719 -0.775 1.00 96.94 94 LYS A CA 1
ATOM 755 C C . LYS A 1 94 ? -10.240 -9.81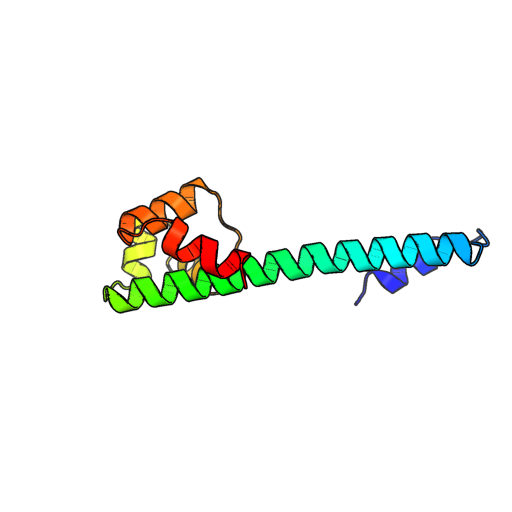8 -0.096 1.00 96.94 94 LYS A C 1
ATOM 757 O O . LYS A 1 94 ? -11.429 -10.075 -0.236 1.00 96.94 94 LYS A O 1
ATOM 762 N N . ILE A 1 95 ? -9.812 -8.775 0.621 1.00 97.00 95 ILE A N 1
ATOM 763 C CA . ILE A 1 95 ? -10.723 -7.819 1.280 1.00 97.00 95 ILE A CA 1
ATOM 764 C C . ILE A 1 95 ? -11.530 -7.050 0.234 1.00 97.00 95 ILE A C 1
ATOM 766 O O . ILE A 1 95 ? -12.736 -6.866 0.383 1.00 97.00 95 ILE A O 1
ATOM 770 N N . LEU A 1 96 ? -10.864 -6.621 -0.838 1.00 96.50 96 LEU A N 1
ATOM 771 C CA . LEU A 1 96 ? -11.513 -5.929 -1.939 1.00 96.50 96 LEU A CA 1
ATOM 772 C C . LEU A 1 96 ? -12.332 -6.877 -2.821 1.00 96.50 96 LEU A C 1
ATOM 774 O O . LEU A 1 96 ? -13.160 -6.390 -3.576 1.00 96.50 96 LEU A O 1
ATOM 778 N N . GLY A 1 97 ? -12.164 -8.197 -2.730 1.00 96.00 97 GLY A N 1
ATOM 779 C CA . GLY A 1 97 ? -12.853 -9.177 -3.574 1.00 96.00 97 GLY A CA 1
ATOM 780 C C . GLY A 1 97 ? -12.561 -8.976 -5.061 1.00 96.00 97 GLY A C 1
ATOM 781 O O . GLY A 1 97 ? -13.496 -8.913 -5.855 1.00 96.00 97 GLY A O 1
ATOM 782 N N . ILE A 1 98 ? -11.286 -8.790 -5.411 1.00 94.62 98 ILE A N 1
ATOM 783 C CA . ILE A 1 98 ? -10.826 -8.514 -6.780 1.00 94.62 98 ILE A CA 1
ATOM 784 C C . ILE A 1 98 ? -9.828 -9.585 -7.200 1.00 94.62 98 ILE A C 1
ATOM 786 O O . ILE A 1 98 ? -8.968 -9.982 -6.412 1.00 94.62 98 ILE A O 1
ATOM 790 N N . ASP A 1 99 ? -9.931 -10.032 -8.450 1.00 95.31 99 ASP A N 1
ATOM 791 C CA . ASP A 1 99 ? -8.906 -10.867 -9.066 1.00 95.31 99 ASP A CA 1
ATOM 792 C C . ASP A 1 99 ? -7.636 -10.027 -9.302 1.00 95.31 99 ASP A C 1
ATOM 794 O O . ASP A 1 99 ? -7.720 -9.000 -9.983 1.00 95.31 99 ASP A O 1
ATOM 798 N N . PRO A 1 100 ? -6.461 -10.434 -8.781 1.00 93.75 100 PRO A N 1
ATOM 799 C CA . PRO A 1 100 ? -5.214 -9.691 -8.951 1.00 93.75 100 PRO A CA 1
ATOM 800 C C . PRO A 1 100 ? -4.906 -9.321 -10.407 1.00 93.75 100 PRO A C 1
ATOM 802 O O . PRO A 1 100 ? -4.346 -8.256 -10.647 1.00 93.75 100 PRO A O 1
ATOM 805 N N . ARG A 1 101 ? -5.306 -10.154 -11.380 1.00 93.00 101 ARG A N 1
ATOM 806 C CA . ARG A 1 101 ? -5.075 -9.918 -12.815 1.00 93.00 101 ARG A CA 1
ATOM 807 C C . ARG A 1 101 ? -5.712 -8.623 -13.307 1.00 93.00 101 ARG A C 1
ATOM 809 O O . ARG A 1 101 ? -5.116 -7.943 -14.128 1.00 93.00 101 ARG A O 1
ATOM 816 N N . ILE A 1 102 ? -6.871 -8.254 -12.759 1.00 92.00 102 ILE A N 1
ATOM 817 C CA . ILE A 1 102 ? -7.608 -7.038 -13.138 1.00 92.00 102 ILE A CA 1
ATOM 818 C C . ILE A 1 102 ? -6.817 -5.772 -12.781 1.00 92.00 102 ILE A C 1
ATOM 820 O O . ILE A 1 102 ? -6.966 -4.749 -13.439 1.00 92.00 102 ILE A O 1
ATOM 824 N N . ILE A 1 103 ? -5.993 -5.829 -11.732 1.00 92.06 103 ILE A N 1
ATOM 825 C CA . ILE A 1 103 ? -5.191 -4.687 -11.283 1.00 92.06 103 ILE A CA 1
ATOM 826 C C . ILE A 1 103 ? -3.769 -4.767 -11.834 1.00 92.06 103 ILE A C 1
ATOM 828 O O . ILE A 1 103 ? -3.237 -3.759 -12.273 1.00 92.06 103 ILE A O 1
ATOM 832 N N . ILE A 1 104 ? -3.150 -5.947 -11.802 1.00 92.81 104 ILE A N 1
ATOM 833 C CA . ILE A 1 104 ? -1.728 -6.107 -12.116 1.00 92.81 104 ILE A CA 1
ATOM 834 C C . ILE A 1 104 ? -1.470 -6.059 -13.625 1.00 92.81 104 ILE A C 1
ATOM 836 O O . ILE A 1 104 ? -0.527 -5.391 -14.031 1.00 92.81 104 ILE A O 1
ATOM 840 N N . ALA A 1 105 ? -2.282 -6.728 -14.454 1.00 91.62 105 ALA A N 1
ATOM 841 C CA . ALA A 1 105 ? -2.010 -6.806 -15.894 1.00 91.62 105 ALA A CA 1
ATOM 842 C C . ALA A 1 105 ? -1.989 -5.421 -16.573 1.00 91.62 105 ALA A C 1
ATOM 844 O O . ALA A 1 105 ? -0.988 -5.114 -17.215 1.00 91.62 105 ALA A O 1
ATOM 845 N N . PRO A 1 106 ? -2.965 -4.517 -16.332 1.00 91.06 106 PRO A N 1
ATOM 846 C CA . PRO A 1 106 ? -2.938 -3.185 -16.941 1.00 91.06 106 PRO A CA 1
ATOM 847 C C . PRO A 1 106 ? -1.739 -2.321 -16.531 1.00 91.06 106 PRO A C 1
ATOM 849 O O . PRO A 1 106 ? -1.374 -1.417 -17.269 1.00 91.06 106 PRO A O 1
ATOM 852 N N . ILE A 1 107 ? -1.144 -2.571 -15.358 1.00 91.19 107 ILE A N 1
ATOM 853 C CA . ILE A 1 107 ? 0.033 -1.829 -14.876 1.00 91.19 107 ILE A CA 1
ATOM 854 C C . ILE A 1 107 ? 1.313 -2.331 -15.556 1.00 91.19 107 ILE A C 1
ATOM 856 O O . ILE A 1 107 ? 2.259 -1.571 -15.709 1.00 91.19 107 ILE A O 1
ATOM 860 N N . LEU A 1 108 ? 1.371 -3.615 -15.921 1.00 86.50 108 LEU A N 1
ATOM 861 C CA . LEU A 1 108 ? 2.552 -4.223 -16.545 1.00 86.50 108 LEU A CA 1
ATOM 862 C C . LEU A 1 108 ? 2.555 -4.104 -18.074 1.00 86.50 108 LEU A C 1
ATOM 864 O O . LEU A 1 108 ? 3.606 -4.248 -18.691 1.00 86.50 108 LEU A O 1
ATOM 868 N N . GLU A 1 109 ? 1.382 -3.913 -18.674 1.00 83.56 109 GLU A N 1
ATOM 869 C CA . GLU A 1 109 ? 1.186 -3.851 -20.127 1.00 83.56 109 GLU A CA 1
ATOM 870 C C . GLU A 1 109 ? 1.127 -2.412 -20.673 1.00 83.56 109 GLU A C 1
ATOM 872 O O . GLU A 1 109 ? 1.095 -2.235 -21.893 1.00 83.56 109 GLU A O 1
ATOM 877 N N . GLY A 1 110 ? 1.090 -1.405 -19.791 1.00 63.97 110 GLY A N 1
ATOM 878 C CA . GLY A 1 110 ? 1.083 0.026 -20.123 1.00 63.97 110 GLY A CA 1
ATOM 879 C C . GLY A 1 110 ? 2.431 0.688 -19.888 1.00 63.97 110 GLY A C 1
ATOM 880 O O . GLY A 1 110 ? 2.756 1.599 -20.680 1.00 63.97 110 GLY A O 1
#

Secondary structure (DSSP, 8-state):
--HHHHHHHT-TT----HHHHHHHHHHHHHHHHHHHHHHHHHHHHHHHHHHHHHHTT--HHHHHHHHTS-HHHHHHHHTT-S---HHHHHHHHHHHT--HHHHHHHHH--

pLDDT: mean 83.36, std 16.11, range [48.66, 98.5]

Radius of gyration: 20.14 Å; chains: 1; bounding box: 62×25×35 Å